Protein AF-A0A2G2YBY7-F1 (afdb_monomer_lite)

Radius of gyration: 13.71 Å; chains: 1; bounding box: 41×30×30 Å

Secondary structure (DSSP, 8-state):
--SBHHHHHHHHSTTS-HHHHHHHHHHTT--THHHHSBGGGS-HHHHHHHHHHHHHHH-GGGS-S-S------SHHHHHHHHHHHH---------

Organism: Capsicum annuum (NCBI:txid4072)

InterPro domains:
  IPR003439 ABC transporter-like, ATP-binding domain [PF00005] (16-70)
  IPR027417 P-loop containing nucleoside triphosphate hydrolase [G3DSA:3.40.50.300] (2-93)
  IPR027417 P-loop containing nucleoside triphosphate hydrolase [SSF52540] (6-88)
  IPR050611 ABCF protein [PTHR19211] (1-89)

Sequence (95 aa):
MDMSALQYIMREYPGNEEEKMRAAIGRFGLTGKAQVMAMKNLSDGQRSRVIFVWLAYRVPHMLLLDEPTNHLDIETIDSLDEALNTWDGSSQSRL

Foldseek 3Di:
DQFFLLRVLCVLPPPDDSVVSQVLLVVLVQHDPNRGGGPVPDDLSSVLSSVVSVVCVVCVVVVPDDDDDDPVDDPVVVVSVVVSVVPPVDDPPDD

Structure (mmCIF, N/CA/C/O backbone):
data_AF-A0A2G2YBY7-F1
#
_entry.id   AF-A0A2G2YBY7-F1
#
loop_
_atom_site.group_PDB
_atom_site.id
_atom_site.type_symbol
_atom_site.label_atom_id
_atom_site.label_alt_id
_atom_site.label_comp_id
_atom_site.label_asym_id
_atom_site.label_entity_id
_atom_site.label_seq_id
_atom_site.pdbx_PDB_ins_code
_atom_site.Cartn_x
_atom_site.Cartn_y
_atom_site.Cartn_z
_atom_site.occupancy
_atom_site.B_iso_or_equiv
_atom_site.auth_seq_id
_atom_site.auth_comp_id
_atom_site.auth_asym_id
_atom_site.auth_atom_id
_atom_site.pdbx_PDB_model_num
ATOM 1 N N . MET A 1 1 ? -13.768 3.331 3.150 1.00 61.12 1 MET A N 1
ATOM 2 C CA . MET A 1 1 ? -13.604 1.864 3.024 1.00 61.12 1 MET A CA 1
ATOM 3 C C . MET A 1 1 ? -13.537 1.204 4.395 1.00 61.12 1 MET A C 1
ATOM 5 O O . MET A 1 1 ? -12.650 1.552 5.168 1.00 61.12 1 MET A O 1
ATOM 9 N N . ASP A 1 2 ? -14.443 0.266 4.687 1.00 83.62 2 ASP A N 1
ATOM 10 C CA . ASP A 1 2 ? -14.402 -0.562 5.912 1.00 83.62 2 ASP A CA 1
ATOM 11 C C . ASP A 1 2 ? -13.476 -1.789 5.793 1.00 83.62 2 ASP A C 1
ATOM 13 O O . ASP A 1 2 ? -13.222 -2.481 6.771 1.00 83.62 2 ASP A O 1
ATOM 17 N N . MET A 1 3 ? -12.934 -2.027 4.597 1.00 89.56 3 MET A N 1
ATOM 18 C CA . MET A 1 3 ? -11.994 -3.102 4.283 1.00 89.56 3 MET A CA 1
ATOM 19 C C . MET A 1 3 ? -10.563 -2.757 4.716 1.00 89.56 3 MET A C 1
ATOM 21 O O . MET A 1 3 ? -10.151 -1.596 4.628 1.00 89.56 3 MET A O 1
ATOM 25 N N . SER A 1 4 ? -9.799 -3.760 5.149 1.00 93.75 4 SER A N 1
ATOM 26 C CA . SER A 1 4 ? -8.380 -3.621 5.491 1.00 93.75 4 SER A CA 1
ATOM 27 C C . SER A 1 4 ? -7.451 -3.710 4.279 1.00 93.75 4 SER A C 1
ATOM 29 O O . SER A 1 4 ? -7.846 -4.173 3.210 1.00 93.75 4 SER A O 1
ATOM 31 N N . ALA A 1 5 ? -6.195 -3.291 4.449 1.00 90.81 5 ALA A N 1
ATOM 32 C CA . ALA A 1 5 ? -5.179 -3.412 3.403 1.00 90.81 5 ALA A CA 1
ATOM 33 C C . ALA A 1 5 ? -4.975 -4.871 2.963 1.00 90.81 5 ALA A C 1
ATOM 35 O O . ALA A 1 5 ? -4.894 -5.156 1.771 1.00 90.81 5 ALA A O 1
ATOM 36 N N . LEU A 1 6 ? -4.948 -5.804 3.919 1.00 93.12 6 LEU A N 1
ATOM 37 C CA . LEU A 1 6 ? -4.817 -7.228 3.624 1.00 93.12 6 LEU A CA 1
ATOM 38 C C . LEU A 1 6 ? -6.005 -7.759 2.820 1.00 93.12 6 LEU A C 1
ATOM 40 O O . LEU A 1 6 ? -5.811 -8.426 1.808 1.00 93.12 6 LEU A O 1
ATOM 44 N N . GLN A 1 7 ? -7.227 -7.423 3.238 1.00 92.94 7 GLN A N 1
ATOM 45 C CA . GLN A 1 7 ? -8.438 -7.835 2.529 1.00 92.94 7 GLN A CA 1
ATOM 46 C C . GLN A 1 7 ? -8.489 -7.261 1.112 1.00 92.94 7 GLN A C 1
ATOM 48 O O . GLN A 1 7 ? -8.880 -7.967 0.187 1.00 92.94 7 GLN A O 1
ATOM 53 N N . TYR A 1 8 ? -8.063 -6.007 0.935 1.00 91.56 8 TYR A N 1
ATOM 54 C CA . TYR A 1 8 ? -7.968 -5.386 -0.381 1.00 91.56 8 TYR A CA 1
ATOM 55 C C . TYR A 1 8 ? -7.012 -6.161 -1.289 1.00 91.56 8 TYR A C 1
ATOM 57 O O . TYR A 1 8 ? -7.428 -6.634 -2.339 1.00 91.56 8 TYR A O 1
ATOM 65 N N . ILE A 1 9 ? -5.767 -6.383 -0.861 1.00 90.06 9 ILE A N 1
ATOM 66 C CA . ILE A 1 9 ? -4.764 -7.088 -1.674 1.00 90.06 9 ILE A CA 1
ATOM 67 C C . ILE A 1 9 ? -5.187 -8.532 -1.977 1.00 90.06 9 ILE A C 1
ATOM 69 O O . ILE A 1 9 ? -5.051 -8.975 -3.113 1.00 90.06 9 ILE A O 1
ATOM 73 N N . MET A 1 10 ? -5.764 -9.253 -1.012 1.00 90.81 10 MET A N 1
ATOM 74 C CA . MET A 1 10 ? -6.289 -10.605 -1.249 1.00 90.81 10 MET A CA 1
ATOM 75 C C . MET A 1 10 ? -7.444 -10.629 -2.257 1.00 90.81 10 MET A C 1
ATOM 77 O O . MET A 1 10 ? -7.580 -11.595 -3.006 1.00 90.81 10 MET A O 1
ATOM 81 N N . ARG A 1 11 ? -8.276 -9.580 -2.282 1.00 89.88 11 ARG A N 1
ATOM 82 C CA . ARG A 1 11 ? -9.363 -9.436 -3.257 1.00 89.88 11 ARG A CA 1
ATOM 83 C C . ARG A 1 11 ? -8.833 -9.134 -4.657 1.00 89.88 11 ARG A C 1
ATOM 85 O O . ARG A 1 11 ? -9.368 -9.666 -5.622 1.00 89.88 11 ARG A O 1
ATOM 92 N N . GLU A 1 12 ? -7.814 -8.286 -4.764 1.00 86.56 12 GLU A N 1
ATOM 93 C CA . GLU A 1 12 ? -7.201 -7.917 -6.048 1.00 86.56 12 GLU A CA 1
ATOM 94 C C . GLU A 1 12 ? -6.350 -9.058 -6.637 1.00 86.56 12 GLU A C 1
ATOM 96 O O . GLU A 1 12 ? -6.275 -9.201 -7.855 1.00 86.56 12 GLU A O 1
ATOM 101 N N . TYR A 1 13 ? -5.760 -9.905 -5.786 1.00 84.94 13 TYR A N 1
ATOM 102 C CA . TYR A 1 13 ? -4.910 -11.034 -6.182 1.00 84.94 13 TYR A CA 1
ATOM 103 C C . TYR A 1 13 ? -5.417 -12.370 -5.614 1.00 84.94 13 TYR A C 1
ATOM 105 O O . TYR A 1 13 ? -4.736 -12.994 -4.785 1.00 84.94 13 TYR A O 1
ATOM 113 N N . PRO A 1 14 ? -6.603 -12.838 -6.052 1.00 84.25 14 PRO A N 1
ATOM 114 C CA . PRO A 1 14 ? -7.197 -14.069 -5.548 1.00 84.25 14 PRO A CA 1
ATOM 115 C C . PRO A 1 14 ? -6.309 -15.284 -5.856 1.00 84.25 14 PRO A C 1
ATOM 117 O O . PRO A 1 14 ? -5.639 -15.342 -6.884 1.00 84.25 14 PRO A O 1
ATOM 120 N N . GLY A 1 15 ? -6.308 -16.272 -4.958 1.00 84.81 15 GLY A N 1
ATOM 121 C CA . GLY A 1 15 ? -5.499 -17.493 -5.089 1.00 84.81 15 GLY A CA 1
ATOM 122 C C . GLY A 1 15 ? -4.117 -17.424 -4.431 1.00 84.81 15 GLY A C 1
ATOM 123 O O . GLY A 1 15 ? -3.431 -18.440 -4.359 1.00 84.81 15 GLY A O 1
ATOM 124 N N . ASN A 1 16 ? -3.723 -16.266 -3.898 1.00 84.62 16 ASN A N 1
ATOM 125 C CA . ASN A 1 16 ? -2.552 -16.161 -3.032 1.00 84.62 16 ASN A CA 1
ATOM 126 C C . ASN A 1 16 ? -2.888 -16.534 -1.582 1.00 84.62 16 ASN A C 1
ATOM 128 O O . ASN A 1 16 ? -3.950 -16.190 -1.065 1.00 84.62 16 ASN A O 1
ATOM 132 N N . GLU A 1 17 ? -1.948 -17.192 -0.905 1.00 88.69 17 GLU A N 1
ATOM 133 C CA . GLU A 1 17 ? -2.048 -17.463 0.532 1.00 88.69 17 GLU A CA 1
ATOM 134 C C . GLU A 1 17 ? -2.010 -16.156 1.335 1.00 88.69 17 GLU A C 1
ATOM 136 O O . GLU A 1 17 ? -1.205 -15.263 1.053 1.00 88.69 17 GLU A O 1
ATOM 141 N N . GLU A 1 18 ? -2.841 -16.060 2.378 1.00 90.19 18 GLU A N 1
ATOM 142 C CA . GLU A 1 18 ? -2.900 -14.878 3.248 1.00 90.19 18 GLU A CA 1
ATOM 143 C C . GLU A 1 18 ? -1.520 -14.532 3.822 1.00 90.19 18 GLU A C 1
ATOM 145 O O . GLU A 1 18 ? -1.131 -13.366 3.843 1.00 90.19 18 GLU A O 1
ATOM 150 N N . GLU A 1 19 ? -0.750 -15.536 4.241 1.00 89.06 19 GLU A N 1
ATOM 151 C CA . GLU A 1 19 ? 0.579 -15.336 4.821 1.00 89.06 19 GLU A CA 1
ATOM 152 C C . GLU A 1 19 ? 1.567 -14.727 3.816 1.00 89.06 19 GLU A C 1
ATOM 154 O O . GLU A 1 19 ? 2.297 -13.791 4.153 1.00 89.06 19 GLU A O 1
ATOM 159 N N . LYS A 1 20 ? 1.507 -15.149 2.545 1.00 86.25 20 LYS A N 1
ATOM 160 C CA . LYS A 1 20 ? 2.281 -14.533 1.455 1.00 86.25 20 LYS A CA 1
ATOM 161 C C . LYS A 1 20 ? 1.880 -13.073 1.244 1.00 86.25 20 LYS A C 1
ATOM 163 O O . LYS A 1 20 ? 2.752 -12.223 1.066 1.00 86.25 20 LYS A O 1
ATOM 168 N N . MET A 1 21 ? 0.585 -12.757 1.312 1.00 89.38 21 MET A N 1
ATOM 169 C CA . MET A 1 21 ? 0.099 -11.376 1.179 1.00 89.38 21 MET A CA 1
ATOM 170 C C . MET A 1 21 ? 0.504 -10.509 2.374 1.00 89.38 21 MET A C 1
ATOM 172 O O . MET A 1 21 ? 0.951 -9.378 2.189 1.00 89.38 21 MET A O 1
ATOM 176 N N . ARG A 1 22 ? 0.437 -11.035 3.601 1.00 91.56 22 ARG A N 1
ATOM 177 C CA . ARG A 1 22 ? 0.927 -10.347 4.807 1.00 91.56 22 ARG A CA 1
ATOM 178 C C . ARG A 1 22 ? 2.418 -10.052 4.728 1.00 91.56 22 ARG A C 1
ATOM 180 O O . ARG A 1 22 ? 2.828 -8.944 5.081 1.00 91.56 22 ARG A O 1
ATOM 187 N N . ALA A 1 23 ? 3.210 -11.013 4.256 1.00 86.50 23 ALA A N 1
ATOM 188 C CA . ALA A 1 23 ? 4.643 -10.843 4.061 1.00 86.50 23 ALA A CA 1
ATOM 189 C C . ALA A 1 23 ? 4.934 -9.769 3.004 1.00 86.50 23 ALA A C 1
ATOM 191 O O . ALA A 1 23 ? 5.725 -8.863 3.258 1.00 86.50 23 ALA A O 1
ATOM 192 N N . ALA A 1 24 ? 4.243 -9.804 1.863 1.00 84.75 24 ALA A N 1
ATOM 193 C CA . ALA A 1 24 ? 4.345 -8.776 0.832 1.00 84.75 24 ALA A CA 1
ATOM 194 C C . ALA A 1 24 ? 4.021 -7.382 1.363 1.00 84.75 24 ALA A C 1
ATOM 196 O O . ALA A 1 24 ? 4.843 -6.480 1.249 1.00 84.75 24 ALA A O 1
ATOM 197 N N . ILE A 1 25 ? 2.872 -7.216 2.013 1.00 89.25 25 ILE A N 1
ATOM 198 C CA . ILE A 1 25 ? 2.467 -5.944 2.616 1.00 89.25 25 ILE A CA 1
ATOM 199 C C . ILE A 1 25 ? 3.502 -5.474 3.657 1.00 89.25 25 ILE A C 1
ATOM 201 O O . ILE A 1 25 ? 3.860 -4.295 3.706 1.00 89.25 25 ILE A O 1
ATOM 205 N N . GLY A 1 26 ? 4.044 -6.409 4.443 1.00 87.06 26 GLY A N 1
ATOM 206 C CA . GLY A 1 26 ? 5.102 -6.152 5.417 1.00 87.06 26 GLY A CA 1
ATOM 207 C C . GLY A 1 26 ? 6.414 -5.665 4.794 1.00 87.06 26 GLY A C 1
ATOM 208 O O . GLY A 1 26 ? 7.039 -4.769 5.359 1.00 87.06 26 GLY A O 1
ATOM 209 N N . ARG A 1 27 ? 6.803 -6.169 3.612 1.00 84.94 27 ARG A N 1
ATOM 210 C CA . ARG A 1 27 ? 8.006 -5.716 2.880 1.00 84.94 27 ARG A CA 1
ATOM 211 C C . ARG A 1 27 ? 7.937 -4.242 2.478 1.00 84.94 27 ARG A C 1
ATOM 213 O O . ARG A 1 27 ? 8.968 -3.584 2.439 1.00 84.94 27 ARG A O 1
ATOM 220 N N . PHE A 1 28 ? 6.738 -3.704 2.256 1.00 83.94 28 PHE A N 1
ATOM 221 C CA . PHE A 1 28 ? 6.518 -2.276 1.988 1.00 83.94 28 PHE A CA 1
ATOM 222 C C . PHE A 1 28 ? 6.337 -1.447 3.275 1.00 83.94 28 PHE A C 1
ATOM 224 O O . PHE A 1 28 ? 5.977 -0.268 3.235 1.00 83.94 28 PHE A O 1
ATOM 231 N N . GLY A 1 29 ? 6.604 -2.038 4.444 1.00 83.69 29 GLY A N 1
ATOM 232 C CA . GLY A 1 29 ? 6.596 -1.372 5.747 1.00 83.69 29 GLY A CA 1
ATOM 233 C C . GLY A 1 29 ? 5.206 -1.115 6.330 1.00 83.69 29 GLY A C 1
ATOM 234 O O . GLY A 1 29 ? 5.080 -0.325 7.264 1.00 83.69 29 GLY A O 1
ATOM 235 N N . LEU A 1 30 ? 4.162 -1.771 5.813 1.00 86.81 30 LEU A N 1
ATOM 236 C CA . LEU A 1 30 ? 2.844 -1.782 6.443 1.00 86.81 30 LEU A CA 1
ATOM 237 C C . LEU A 1 30 ? 2.728 -3.041 7.314 1.00 86.81 30 LEU A C 1
ATOM 239 O O . LEU A 1 30 ? 2.550 -4.144 6.807 1.00 86.81 30 LEU A O 1
ATOM 243 N N . THR A 1 31 ? 2.866 -2.900 8.632 1.00 88.25 31 THR A N 1
ATOM 244 C CA . THR A 1 31 ? 2.970 -4.037 9.566 1.00 88.25 31 THR A CA 1
ATOM 245 C C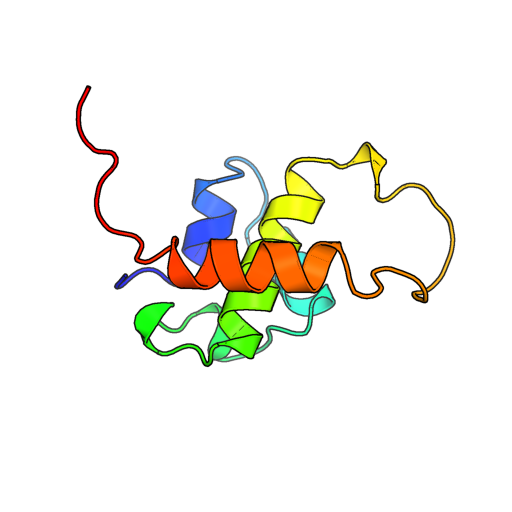 . THR A 1 31 ? 1.957 -3.959 10.710 1.00 88.25 31 THR A C 1
ATOM 247 O O . THR A 1 31 ? 1.319 -2.932 10.959 1.00 88.25 31 THR A O 1
ATOM 250 N N . GLY A 1 32 ? 1.777 -5.082 11.412 1.00 89.31 32 GLY A N 1
ATOM 251 C CA . GLY A 1 32 ? 0.947 -5.160 12.613 1.00 89.31 32 GLY A CA 1
ATOM 252 C C . GLY A 1 32 ? -0.511 -4.756 12.373 1.00 89.31 32 GLY A C 1
ATOM 253 O O . GLY A 1 32 ? -1.146 -5.193 11.411 1.00 89.31 32 GLY A O 1
ATOM 254 N N . LYS A 1 33 ? -1.047 -3.905 13.259 1.00 91.12 33 LYS A N 1
ATOM 255 C CA . LYS A 1 33 ? -2.454 -3.463 13.219 1.00 91.12 33 LYS A CA 1
ATOM 256 C C . LYS A 1 33 ? -2.819 -2.741 11.919 1.00 91.12 33 LYS A C 1
ATOM 258 O O . LYS A 1 33 ? -3.965 -2.835 11.490 1.00 91.12 33 LYS A O 1
ATOM 263 N N . ALA A 1 34 ? -1.853 -2.091 11.269 1.00 90.00 34 ALA A N 1
ATOM 264 C CA . ALA A 1 34 ? -2.074 -1.361 10.025 1.00 90.00 34 ALA A CA 1
ATOM 265 C C . ALA A 1 34 ? -2.503 -2.272 8.859 1.00 90.00 34 ALA A C 1
ATOM 267 O O . ALA A 1 34 ? -3.220 -1.835 7.968 1.00 90.00 34 ALA A O 1
ATOM 268 N N . GLN A 1 35 ? -2.144 -3.560 8.881 1.00 92.19 35 GLN A N 1
ATOM 269 C CA . GLN A 1 35 ? -2.571 -4.498 7.835 1.00 92.19 35 GLN A CA 1
ATOM 270 C C . GLN A 1 35 ? -4.053 -4.879 7.933 1.00 92.19 35 GLN A C 1
ATOM 272 O O . GLN A 1 35 ? -4.668 -5.226 6.925 1.00 92.19 35 GLN A O 1
ATOM 277 N N . VAL A 1 36 ? -4.610 -4.855 9.147 1.00 92.12 36 VAL A N 1
ATOM 278 C CA . VAL A 1 36 ? -5.933 -5.420 9.465 1.00 92.12 36 VAL A CA 1
ATOM 279 C C . VAL A 1 36 ? -6.971 -4.366 9.842 1.00 92.12 36 VAL A C 1
ATOM 281 O O . VAL A 1 36 ? -8.161 -4.665 9.847 1.00 92.12 36 VAL A O 1
ATOM 284 N N . MET A 1 37 ? -6.555 -3.134 10.133 1.00 91.81 37 MET A N 1
ATOM 285 C CA . MET A 1 37 ? -7.476 -2.017 10.330 1.00 91.81 37 MET A CA 1
ATOM 286 C C . MET A 1 37 ? -8.070 -1.540 9.003 1.00 91.81 37 MET A C 1
ATOM 288 O O . MET A 1 37 ? -7.450 -1.673 7.949 1.00 91.81 37 MET A O 1
ATOM 292 N N . ALA A 1 38 ? -9.266 -0.956 9.067 1.00 91.50 38 ALA A N 1
ATOM 293 C CA . ALA A 1 38 ? -9.925 -0.381 7.902 1.00 91.50 38 ALA A CA 1
ATOM 294 C C . ALA A 1 38 ? -9.033 0.679 7.235 1.00 91.50 38 ALA A C 1
ATOM 296 O O . ALA A 1 38 ? -8.496 1.552 7.920 1.00 91.50 38 ALA A O 1
ATOM 297 N N . MET A 1 39 ? -8.925 0.649 5.904 1.00 88.75 39 MET A N 1
ATOM 298 C CA . MET A 1 39 ? -8.061 1.564 5.145 1.00 88.75 39 MET A CA 1
ATOM 299 C C . MET A 1 39 ? -8.405 3.040 5.365 1.00 88.75 39 MET A C 1
ATOM 301 O O . MET A 1 39 ? -7.526 3.894 5.305 1.00 88.75 39 MET A O 1
ATOM 305 N N . LYS A 1 40 ? -9.664 3.349 5.706 1.00 86.56 40 LYS A N 1
ATOM 306 C CA . LYS A 1 40 ? -10.080 4.710 6.081 1.00 86.56 40 LYS A CA 1
ATOM 307 C C . LYS A 1 40 ? -9.321 5.265 7.297 1.00 86.56 40 LYS A C 1
ATOM 309 O O . LYS A 1 40 ? -9.161 6.473 7.396 1.00 86.56 40 LYS A O 1
ATOM 314 N N . ASN A 1 41 ? -8.834 4.389 8.176 1.00 89.50 41 ASN A N 1
ATOM 315 C CA . ASN A 1 41 ? -8.097 4.747 9.387 1.00 89.50 41 ASN A CA 1
ATOM 316 C C . ASN A 1 41 ? -6.570 4.764 9.177 1.00 89.50 41 ASN A C 1
ATOM 318 O O . ASN A 1 41 ? -5.838 5.034 10.126 1.00 89.50 41 ASN A O 1
ATOM 322 N N . LEU A 1 42 ? -6.081 4.414 7.982 1.00 86.88 42 LEU A N 1
ATOM 323 C CA . LEU A 1 42 ? -4.660 4.494 7.653 1.00 86.88 42 LEU A CA 1
ATOM 324 C C . LEU A 1 42 ? -4.251 5.947 7.424 1.00 86.88 42 LEU A C 1
ATOM 326 O O . LEU A 1 42 ? -5.019 6.707 6.829 1.00 86.88 42 LEU A O 1
ATOM 330 N N . SER A 1 43 ? -3.033 6.296 7.842 1.00 89.38 43 SER A N 1
ATOM 331 C CA . SER A 1 43 ? -2.405 7.557 7.441 1.00 89.38 43 SER A CA 1
ATOM 332 C C . SER A 1 43 ? -2.143 7.580 5.935 1.00 89.38 43 SER A C 1
ATOM 334 O O . SER A 1 43 ? -2.064 6.526 5.297 1.00 89.38 43 SER A O 1
ATOM 336 N N . ASP A 1 44 ? -1.942 8.762 5.361 1.00 81.19 44 ASP A N 1
ATOM 337 C CA . ASP A 1 44 ? -1.706 8.895 3.919 1.00 81.19 44 ASP A CA 1
ATOM 338 C C . ASP A 1 44 ? -0.472 8.103 3.478 1.00 81.19 44 ASP A C 1
ATOM 340 O O . ASP A 1 44 ? -0.556 7.283 2.569 1.00 81.19 44 ASP A O 1
ATOM 344 N N . GLY A 1 45 ? 0.627 8.182 4.237 1.00 84.81 45 GLY A N 1
ATOM 345 C CA . GLY A 1 45 ? 1.820 7.370 3.979 1.00 84.81 45 GLY A CA 1
ATOM 346 C C . GLY A 1 45 ? 1.597 5.856 4.118 1.00 84.81 45 GLY A C 1
ATOM 347 O O . GLY A 1 45 ? 2.307 5.067 3.496 1.00 84.81 45 GLY A O 1
ATOM 348 N N . GLN A 1 46 ? 0.618 5.409 4.911 1.00 89.50 46 GLN A N 1
ATOM 349 C CA . GLN A 1 46 ? 0.218 3.999 4.955 1.00 89.50 46 GLN A CA 1
ATOM 350 C C . GLN A 1 46 ? -0.640 3.618 3.744 1.00 89.50 46 GLN A C 1
ATOM 352 O O . GLN A 1 46 ? -0.457 2.527 3.206 1.00 89.50 46 GLN A O 1
ATOM 357 N N 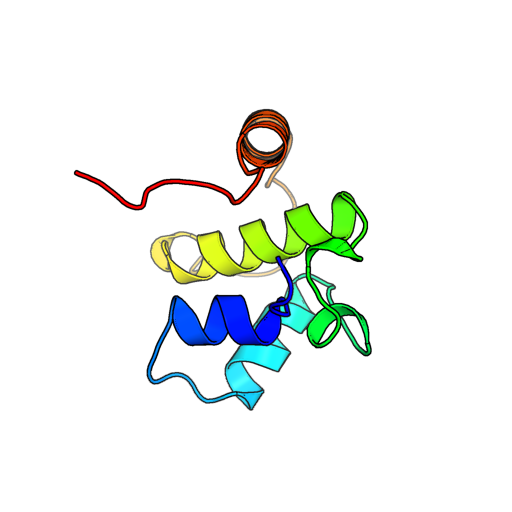. ARG A 1 47 ? -1.529 4.504 3.279 1.00 86.75 47 ARG A N 1
ATOM 358 C CA . ARG A 1 47 ? -2.309 4.307 2.046 1.00 86.75 47 ARG A CA 1
ATOM 359 C C . ARG A 1 47 ? -1.398 4.223 0.820 1.00 86.75 47 ARG A C 1
ATOM 361 O O . ARG A 1 47 ? -1.546 3.280 0.045 1.00 86.75 47 ARG A O 1
ATOM 368 N N . SER A 1 48 ? -0.389 5.093 0.708 1.00 85.12 48 SER A N 1
ATOM 369 C CA . SER A 1 48 ? 0.636 5.029 -0.349 1.00 85.12 48 SER A CA 1
ATOM 370 C C . SER A 1 48 ? 1.303 3.652 -0.408 1.00 85.12 48 SER A C 1
ATOM 372 O O . SER A 1 48 ? 1.458 3.069 -1.478 1.00 85.12 48 SER A O 1
ATOM 374 N N . ARG A 1 49 ? 1.642 3.073 0.753 1.00 87.06 49 ARG A N 1
ATOM 375 C CA . ARG A 1 49 ? 2.251 1.733 0.840 1.00 87.06 49 ARG A CA 1
ATOM 376 C C . ARG A 1 49 ? 1.328 0.630 0.328 1.00 87.06 49 ARG A C 1
ATOM 378 O O . ARG A 1 49 ? 1.817 -0.289 -0.320 1.00 87.06 49 ARG A O 1
ATOM 385 N N . VAL A 1 50 ? 0.016 0.712 0.566 1.00 88.75 50 VAL A N 1
ATOM 386 C CA . VAL A 1 50 ? -0.953 -0.252 0.004 1.00 88.75 50 VAL A CA 1
ATOM 387 C C . VAL A 1 50 ? -0.955 -0.190 -1.524 1.00 88.75 50 VAL A C 1
ATOM 389 O O . VAL A 1 50 ? -0.951 -1.233 -2.177 1.00 88.75 50 VAL A O 1
ATOM 392 N N . ILE A 1 51 ? -0.904 1.016 -2.093 1.00 85.06 51 ILE A N 1
ATOM 393 C CA . ILE A 1 51 ? -0.829 1.215 -3.545 1.00 85.06 51 ILE A CA 1
ATOM 394 C C . ILE A 1 51 ? 0.471 0.629 -4.101 1.00 85.06 51 ILE A C 1
ATOM 396 O O . ILE A 1 51 ? 0.427 -0.080 -5.102 1.00 85.06 51 ILE A O 1
ATOM 400 N N . PHE A 1 52 ? 1.609 0.835 -3.432 1.00 82.44 52 PHE A N 1
ATOM 401 C CA . PHE A 1 52 ? 2.878 0.234 -3.855 1.00 82.44 52 PHE A CA 1
ATOM 402 C C . PHE A 1 52 ? 2.841 -1.294 -3.858 1.00 82.44 52 PHE A C 1
ATOM 404 O O . PHE A 1 52 ? 3.291 -1.906 -4.825 1.00 82.44 52 PHE A O 1
ATOM 411 N N . VAL A 1 53 ? 2.259 -1.917 -2.829 1.00 85.75 53 VAL A N 1
ATOM 412 C CA . VAL A 1 53 ? 2.059 -3.376 -2.806 1.00 85.75 53 VAL A CA 1
ATOM 413 C C . VAL A 1 53 ? 1.204 -3.811 -3.994 1.00 85.75 53 VAL A C 1
ATOM 415 O O . VAL A 1 53 ? 1.541 -4.774 -4.681 1.00 85.75 53 VAL A O 1
ATOM 418 N N . TRP A 1 54 ? 0.111 -3.097 -4.262 1.00 85.44 54 TRP A N 1
ATOM 419 C CA . TRP A 1 54 ? -0.763 -3.406 -5.386 1.00 85.44 54 TRP A CA 1
ATOM 420 C C . TRP A 1 54 ? -0.040 -3.254 -6.732 1.00 85.44 54 TRP A C 1
ATOM 422 O O . TRP A 1 54 ? -0.120 -4.161 -7.553 1.00 85.44 54 TRP A O 1
ATOM 432 N N . LEU A 1 55 ? 0.725 -2.184 -6.954 1.00 80.25 55 LEU A N 1
ATOM 433 C CA . LEU A 1 55 ? 1.498 -1.976 -8.186 1.00 80.25 55 LEU A CA 1
ATOM 434 C C . LEU A 1 55 ? 2.569 -3.054 -8.390 1.00 80.25 55 LEU A C 1
ATOM 436 O O . LEU A 1 55 ? 2.678 -3.617 -9.480 1.00 80.25 55 LEU A O 1
ATOM 440 N N . ALA A 1 56 ? 3.304 -3.386 -7.328 1.00 76.94 56 ALA A N 1
ATOM 441 C CA . ALA A 1 56 ? 4.337 -4.418 -7.329 1.00 76.94 56 ALA A CA 1
ATOM 442 C C . ALA A 1 56 ? 3.808 -5.790 -7.775 1.00 76.94 56 ALA A C 1
ATOM 444 O O . ALA A 1 56 ? 4.501 -6.533 -8.466 1.00 76.94 56 ALA A O 1
ATOM 445 N N . TYR A 1 57 ? 2.567 -6.116 -7.410 1.00 74.62 57 TYR A N 1
ATOM 446 C CA . TYR A 1 57 ? 1.913 -7.364 -7.805 1.00 74.62 57 TYR A CA 1
ATOM 447 C C . TYR A 1 57 ? 1.288 -7.317 -9.206 1.00 74.62 57 TYR A C 1
ATOM 449 O O . TYR A 1 57 ? 1.170 -8.357 -9.853 1.00 74.62 57 TYR A O 1
ATOM 457 N N . ARG A 1 58 ? 0.913 -6.131 -9.702 1.00 69.94 58 ARG A N 1
ATOM 458 C CA . ARG A 1 58 ? 0.348 -5.953 -11.049 1.00 69.94 58 ARG A CA 1
ATOM 459 C C . ARG A 1 58 ? 1.416 -5.982 -12.142 1.00 69.94 58 ARG A C 1
ATOM 461 O O . ARG A 1 58 ? 1.128 -6.405 -13.258 1.00 69.94 58 ARG A O 1
ATOM 468 N N . VAL A 1 59 ? 2.635 -5.536 -11.829 1.00 61.59 59 VAL A N 1
ATOM 469 C CA . VAL A 1 59 ? 3.766 -5.457 -12.769 1.00 61.59 59 VAL A CA 1
ATOM 470 C C . VAL A 1 59 ? 4.974 -6.221 -12.204 1.00 61.59 59 VAL A C 1
ATOM 472 O O . VAL A 1 59 ? 5.957 -5.614 -11.776 1.00 61.59 59 VAL A O 1
ATOM 475 N N . PRO A 1 60 ? 4.956 -7.569 -12.216 1.00 55.84 60 PRO A N 1
ATOM 476 C CA . PRO A 1 60 ? 6.054 -8.374 -11.671 1.00 55.84 60 PRO A CA 1
ATOM 477 C C . PRO A 1 60 ? 7.382 -8.179 -12.428 1.00 55.84 60 PRO A C 1
ATOM 479 O O . PRO A 1 60 ? 8.448 -8.472 -11.895 1.00 55.84 60 PRO A O 1
ATOM 482 N N . HIS A 1 61 ? 7.344 -7.636 -13.651 1.00 45.00 61 HIS A N 1
ATOM 483 C CA . HIS A 1 61 ? 8.532 -7.353 -14.463 1.00 45.00 61 HIS A CA 1
ATOM 484 C C . HIS A 1 61 ? 9.389 -6.181 -13.942 1.00 45.00 61 HIS A C 1
ATOM 486 O O . HIS A 1 61 ? 10.520 -6.034 -14.389 1.00 45.00 61 HIS A O 1
ATOM 492 N N . MET A 1 62 ? 8.903 -5.386 -12.977 1.00 42.88 62 MET A N 1
ATOM 493 C CA . MET A 1 62 ? 9.710 -4.374 -12.268 1.00 42.88 62 MET A CA 1
ATOM 494 C C . MET A 1 62 ? 10.452 -4.931 -11.035 1.00 42.88 62 MET A C 1
ATOM 496 O O . MET A 1 62 ? 11.203 -4.202 -10.397 1.00 42.88 62 MET A O 1
ATOM 500 N N . LEU A 1 63 ? 10.270 -6.214 -10.695 1.00 42.62 63 LEU A N 1
ATOM 501 C CA . LEU A 1 63 ? 10.809 -6.859 -9.485 1.00 42.62 63 LEU A CA 1
ATOM 502 C C . LEU A 1 63 ? 11.913 -7.899 -9.759 1.00 42.62 63 LEU A C 1
ATOM 504 O O . LEU A 1 63 ? 12.241 -8.694 -8.880 1.00 42.62 63 LEU A O 1
ATOM 508 N N . LEU A 1 64 ? 12.483 -7.893 -10.967 1.00 41.75 64 LEU A N 1
ATOM 509 C CA . LEU A 1 64 ? 13.613 -8.737 -11.386 1.00 41.75 64 LEU A CA 1
ATOM 510 C C . LEU A 1 64 ? 14.876 -7.902 -11.654 1.00 41.75 64 LEU A C 1
ATOM 512 O O . LEU A 1 64 ? 15.553 -8.094 -12.659 1.00 41.75 64 LEU A O 1
ATOM 516 N N . LEU A 1 65 ? 15.189 -6.953 -10.775 1.00 43.16 65 LEU A N 1
ATOM 517 C CA . LEU A 1 65 ? 16.505 -6.320 -10.735 1.00 43.16 65 LEU A CA 1
ATOM 518 C C . LEU A 1 65 ? 17.025 -6.442 -9.297 1.00 43.16 65 LEU A C 1
ATOM 520 O O . LEU A 1 65 ? 16.383 -5.980 -8.357 1.00 43.16 65 LEU A O 1
ATOM 524 N N . ASP A 1 66 ? 18.120 -7.188 -9.170 1.00 37.44 66 ASP A N 1
ATOM 525 C CA . ASP A 1 66 ? 18.879 -7.541 -7.964 1.00 37.44 66 ASP A CA 1
ATOM 526 C C . ASP A 1 66 ? 19.045 -6.392 -6.953 1.00 37.44 66 ASP A C 1
ATOM 528 O O . ASP A 1 66 ? 19.439 -5.310 -7.365 1.00 37.44 66 ASP A O 1
ATOM 532 N N . GLU A 1 67 ? 18.844 -6.695 -5.657 1.00 31.80 67 GLU A N 1
ATOM 533 C CA . GLU A 1 67 ? 19.364 -6.028 -4.432 1.00 31.80 67 GLU A CA 1
ATOM 534 C C . GLU A 1 67 ? 19.312 -4.471 -4.305 1.00 31.80 67 GLU A C 1
ATOM 536 O O . GLU A 1 67 ? 19.262 -3.696 -5.252 1.00 31.80 67 GLU A O 1
ATOM 541 N N . PRO A 1 68 ? 19.212 -3.966 -3.067 1.00 52.31 68 PRO A N 1
ATOM 542 C CA . PRO A 1 68 ? 18.138 -3.094 -2.613 1.00 52.31 68 PRO A CA 1
ATOM 543 C C . PRO A 1 68 ? 18.180 -1.654 -3.175 1.00 52.31 68 PRO A C 1
ATOM 545 O O . PRO A 1 68 ? 19.171 -0.949 -3.052 1.00 52.31 68 PRO A O 1
ATOM 548 N N . THR A 1 69 ? 17.010 -1.165 -3.601 1.00 53.81 69 THR A N 1
ATOM 549 C CA . THR A 1 69 ? 16.480 0.167 -3.230 1.00 53.81 69 THR A CA 1
ATOM 550 C C . THR A 1 69 ? 17.389 1.387 -3.478 1.00 53.81 69 THR A C 1
ATOM 552 O O . THR A 1 69 ? 18.111 1.776 -2.566 1.00 53.81 69 THR A O 1
ATOM 555 N N . ASN A 1 70 ? 17.264 2.103 -4.613 1.00 43.34 70 ASN A N 1
ATOM 556 C CA . ASN A 1 70 ? 17.579 3.547 -4.559 1.00 43.34 70 ASN A CA 1
ATOM 557 C C . ASN A 1 70 ? 16.953 4.519 -5.575 1.00 43.34 70 ASN A C 1
ATOM 559 O O . ASN A 1 70 ? 17.178 5.703 -5.401 1.00 43.34 70 ASN A O 1
ATOM 563 N N . HIS A 1 71 ? 16.179 4.127 -6.594 1.00 50.12 71 HIS A N 1
ATOM 564 C CA . HIS A 1 71 ? 15.585 5.139 -7.495 1.00 50.12 71 HIS A CA 1
ATOM 565 C C . HIS A 1 71 ? 14.152 4.814 -7.925 1.00 50.12 71 HIS A C 1
ATOM 567 O O . HIS A 1 71 ? 13.811 4.817 -9.103 1.00 50.12 71 HIS A O 1
ATOM 573 N N . LEU A 1 72 ? 13.282 4.600 -6.936 1.00 49.81 72 LEU A N 1
ATOM 574 C CA . LEU A 1 72 ? 11.853 4.918 -7.073 1.00 49.81 72 LEU A CA 1
ATOM 575 C C . LEU A 1 72 ? 11.659 6.419 -6.779 1.00 49.81 72 LEU A C 1
ATOM 577 O O . LEU A 1 72 ? 10.837 6.796 -5.949 1.00 49.81 72 LEU A O 1
ATOM 581 N N . ASP A 1 73 ? 12.503 7.275 -7.356 1.00 59.72 73 ASP A N 1
ATOM 582 C CA . ASP A 1 73 ? 12.609 8.668 -6.935 1.00 59.72 73 ASP A CA 1
ATOM 583 C C . ASP A 1 73 ? 11.702 9.567 -7.773 1.00 59.72 73 ASP A C 1
ATOM 585 O O . ASP A 1 73 ? 11.848 9.703 -8.986 1.00 59.72 73 ASP A O 1
ATOM 589 N N . ILE A 1 74 ? 10.792 10.224 -7.058 1.00 43.44 74 ILE A N 1
ATOM 590 C CA . ILE A 1 74 ? 10.097 11.460 -7.427 1.00 43.44 74 ILE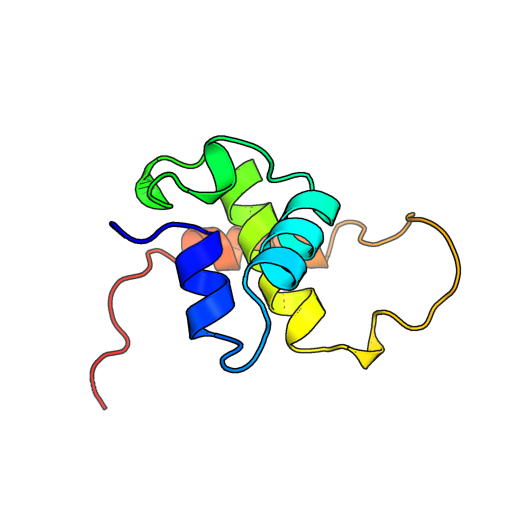 A CA 1
ATOM 591 C C . ILE A 1 74 ? 8.953 11.312 -8.442 1.00 43.44 74 ILE A C 1
ATOM 593 O O . ILE A 1 74 ? 7.817 11.573 -8.059 1.00 43.44 74 ILE A O 1
ATOM 597 N N . GLU A 1 75 ? 9.152 10.811 -9.665 1.00 45.25 75 GLU A N 1
ATOM 598 C CA . GLU A 1 75 ? 8.056 10.821 -10.665 1.00 45.25 75 GLU A CA 1
ATOM 599 C C . GLU A 1 75 ? 6.891 9.879 -10.308 1.00 45.25 75 GLU A C 1
ATOM 601 O O . GLU A 1 75 ? 5.716 10.184 -10.534 1.00 45.25 75 GLU A O 1
ATOM 606 N N . THR A 1 76 ? 7.202 8.730 -9.698 1.00 54.16 76 THR A N 1
ATOM 607 C CA . THR A 1 76 ? 6.175 7.785 -9.226 1.00 54.16 76 THR A CA 1
ATOM 608 C C . THR A 1 76 ? 5.462 8.306 -7.979 1.00 54.16 76 THR A C 1
ATOM 610 O O . THR A 1 76 ? 4.315 7.940 -7.757 1.00 54.16 76 THR A O 1
ATOM 613 N N . ILE A 1 77 ? 6.120 9.154 -7.179 1.00 52.56 77 ILE A N 1
ATOM 614 C CA . ILE A 1 77 ? 5.565 9.734 -5.949 1.00 52.56 77 ILE A CA 1
ATOM 615 C C . ILE A 1 77 ? 4.578 10.856 -6.290 1.00 52.56 77 ILE A C 1
ATOM 617 O O . ILE A 1 77 ? 3.478 10.851 -5.745 1.00 52.56 77 ILE A O 1
ATOM 621 N N . ASP A 1 78 ? 4.914 11.737 -7.236 1.00 50.53 78 ASP A N 1
ATOM 622 C CA . ASP A 1 78 ? 4.024 12.829 -7.666 1.00 50.53 78 ASP A CA 1
ATOM 623 C C . ASP A 1 78 ? 2.752 12.289 -8.338 1.00 50.53 78 ASP A C 1
ATOM 625 O O . ASP A 1 78 ? 1.638 12.704 -8.016 1.00 50.53 78 ASP A O 1
ATOM 629 N N . SER A 1 79 ? 2.894 11.262 -9.185 1.00 56.78 79 SER A N 1
ATOM 630 C CA . SER A 1 79 ? 1.743 10.537 -9.748 1.00 56.78 79 SER A CA 1
ATOM 631 C C . SER A 1 79 ? 0.934 9.802 -8.668 1.00 56.78 79 SER A C 1
ATOM 633 O O . SER A 1 79 ? -0.269 9.581 -8.824 1.00 56.78 79 SER A O 1
ATOM 635 N N . LEU A 1 80 ? 1.581 9.398 -7.565 1.00 56.97 80 LEU A N 1
ATOM 636 C CA . LEU A 1 80 ? 0.914 8.754 -6.435 1.00 56.97 80 LEU A CA 1
ATOM 637 C C . LEU A 1 80 ? 0.068 9.741 -5.643 1.00 56.97 80 LEU A C 1
ATOM 639 O O . LEU A 1 80 ? -0.970 9.335 -5.137 1.00 56.97 80 LEU A O 1
ATOM 643 N N . ASP A 1 81 ? 0.506 10.991 -5.502 1.00 53.91 81 ASP A N 1
ATOM 644 C CA . ASP A 1 81 ? -0.228 12.011 -4.754 1.00 53.91 81 ASP A CA 1
ATOM 645 C C . ASP A 1 81 ? -1.528 12.374 -5.490 1.00 53.91 81 ASP A C 1
ATOM 647 O O . ASP A 1 81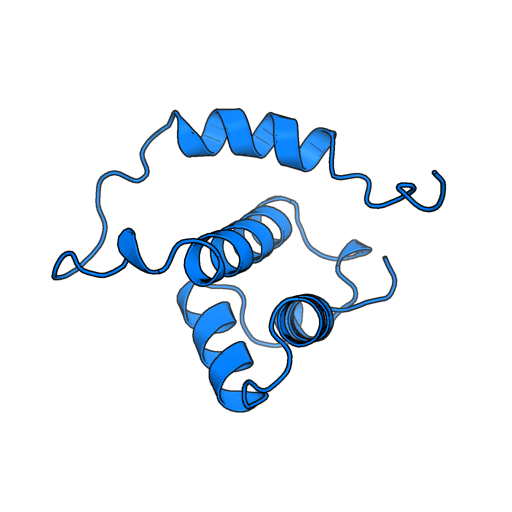 ? -2.606 12.387 -4.894 1.00 53.91 81 ASP A O 1
ATOM 651 N N . GLU A 1 82 ? -1.484 12.510 -6.820 1.00 57.16 82 GLU A N 1
ATOM 652 C CA . GLU A 1 82 ? -2.700 12.605 -7.641 1.00 57.16 82 GLU A CA 1
ATOM 653 C C . GLU A 1 82 ? -3.558 11.338 -7.549 1.00 57.16 82 GLU A C 1
ATOM 655 O O . GLU A 1 82 ? -4.774 11.428 -7.354 1.00 57.16 82 GLU A O 1
ATOM 660 N N . ALA A 1 83 ? -2.958 10.146 -7.632 1.00 58.28 83 ALA A N 1
ATOM 661 C CA . ALA A 1 83 ? -3.700 8.894 -7.518 1.00 58.28 83 ALA A CA 1
ATOM 662 C C . ALA A 1 83 ? -4.339 8.724 -6.133 1.00 58.28 83 ALA A C 1
ATOM 664 O O . ALA A 1 83 ? -5.453 8.226 -6.059 1.00 58.28 83 ALA A O 1
ATOM 665 N N . LEU A 1 84 ? -3.693 9.160 -5.050 1.00 58.09 84 LEU A N 1
ATOM 666 C CA . LEU A 1 84 ? -4.217 9.127 -3.681 1.00 58.09 84 LEU A CA 1
ATOM 667 C C . LEU A 1 84 ? -5.354 10.126 -3.485 1.00 58.09 84 LEU A C 1
ATOM 669 O O . LEU A 1 84 ? -6.359 9.769 -2.871 1.00 58.09 84 LEU A O 1
ATOM 673 N N . ASN A 1 85 ? -5.226 11.329 -4.048 1.00 55.62 85 ASN A N 1
ATOM 674 C CA . ASN A 1 85 ? -6.284 12.341 -4.047 1.00 55.62 85 ASN A CA 1
ATOM 675 C C . ASN A 1 85 ? -7.485 11.932 -4.920 1.00 55.62 85 ASN A C 1
ATOM 677 O O . ASN A 1 85 ? -8.620 12.294 -4.618 1.00 55.62 85 ASN A O 1
ATOM 681 N N . THR A 1 86 ? -7.255 11.140 -5.972 1.00 57.38 86 THR A N 1
ATOM 682 C CA . THR A 1 86 ? -8.314 10.592 -6.840 1.00 57.38 86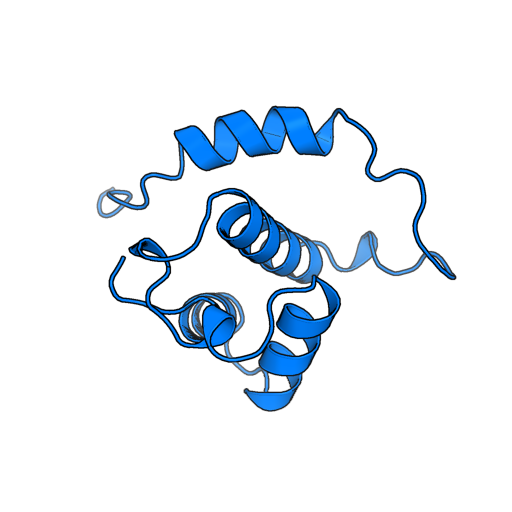 THR A CA 1
ATOM 683 C C . THR A 1 86 ? -8.877 9.269 -6.303 1.00 57.38 86 THR A C 1
ATOM 685 O O . THR A 1 86 ? -10.016 8.903 -6.590 1.00 57.38 86 THR A O 1
ATOM 688 N N . TRP A 1 87 ? -8.113 8.546 -5.481 1.00 58.16 87 TRP A N 1
ATOM 689 C CA . TRP A 1 87 ? -8.502 7.300 -4.815 1.00 58.16 87 TRP A CA 1
ATOM 690 C C . TRP A 1 87 ? -9.325 7.578 -3.555 1.00 58.16 87 TRP A C 1
ATOM 692 O O . TRP A 1 87 ? -9.127 6.988 -2.491 1.00 58.16 87 TRP A O 1
ATOM 702 N N . ASP A 1 88 ? -10.329 8.437 -3.682 1.00 47.28 88 ASP A N 1
ATOM 703 C CA . ASP A 1 88 ? -11.444 8.437 -2.751 1.00 47.28 88 ASP A CA 1
ATOM 704 C C . ASP A 1 88 ? -12.377 7.304 -3.181 1.00 47.28 88 ASP A C 1
ATOM 706 O O . ASP A 1 88 ? -13.296 7.518 -3.963 1.00 47.28 88 ASP A O 1
ATOM 710 N N . GLY A 1 89 ? -12.033 6.071 -2.769 1.00 52.25 89 GLY A N 1
ATOM 711 C CA . GLY A 1 89 ? -12.581 4.771 -3.198 1.00 52.25 89 GLY A CA 1
ATOM 712 C C . GLY A 1 89 ? -14.106 4.610 -3.137 1.00 52.25 89 GLY A C 1
ATOM 713 O O . GLY A 1 89 ? -14.635 3.749 -2.429 1.00 52.25 89 GLY A O 1
ATOM 714 N N . SER A 1 90 ? -14.794 5.409 -3.936 1.00 41.94 90 SER A N 1
ATOM 715 C CA . SER A 1 90 ? -16.218 5.507 -4.159 1.00 41.94 90 SER A CA 1
ATOM 716 C C . SER A 1 90 ? -16.421 5.664 -5.672 1.00 41.94 90 SER A C 1
ATOM 718 O O . SER A 1 90 ? -15.918 6.581 -6.304 1.00 41.94 90 SER A O 1
ATOM 720 N N . SER A 1 91 ? -17.155 4.713 -6.249 1.00 43.69 91 SER A N 1
ATOM 721 C CA . SER A 1 91 ? -17.675 4.724 -7.625 1.00 43.69 91 SER A CA 1
ATOM 722 C C . SER A 1 91 ? -16.696 4.489 -8.784 1.00 43.69 91 SER A C 1
ATOM 724 O O . SER A 1 91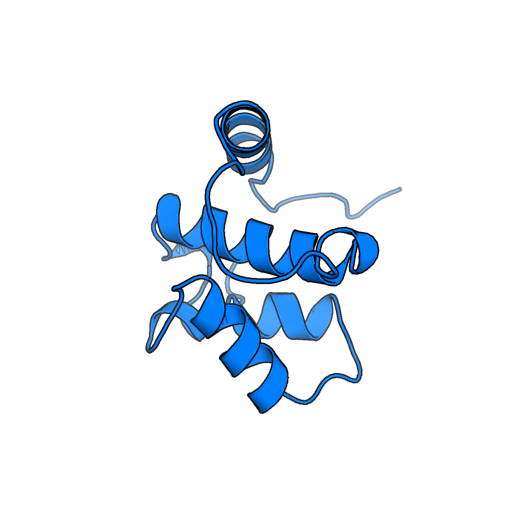 ? -16.285 5.406 -9.477 1.00 43.69 91 SER A O 1
ATOM 726 N N . GLN A 1 92 ? -16.527 3.212 -9.132 1.00 43.47 92 GLN A N 1
ATOM 727 C CA . GLN A 1 92 ? -16.857 2.744 -10.488 1.00 43.47 92 GLN A CA 1
ATOM 728 C C . GLN A 1 92 ? -17.693 1.458 -10.337 1.00 43.47 92 GLN A C 1
ATOM 730 O O . GLN A 1 92 ? -17.256 0.340 -10.592 1.00 43.47 92 GLN A O 1
ATOM 735 N N . SER A 1 93 ? -18.901 1.633 -9.798 1.00 42.19 93 SER A N 1
ATOM 736 C CA . SER A 1 93 ? -20.041 0.761 -10.077 1.00 42.19 93 SER A CA 1
ATOM 737 C C . SER A 1 93 ? -20.896 1.526 -11.087 1.00 42.19 93 SER A C 1
ATOM 739 O O . SER A 1 93 ? -21.386 2.599 -10.731 1.00 42.19 93 SER A O 1
ATOM 741 N N . ARG A 1 94 ? -21.130 0.925 -12.266 1.00 37.69 94 ARG A N 1
ATOM 742 C CA . ARG A 1 94 ? -21.732 1.469 -13.512 1.00 37.69 94 ARG A CA 1
ATOM 743 C C . ARG A 1 94 ? -20.689 2.212 -14.360 1.00 37.69 94 ARG A C 1
ATOM 745 O O . ARG A 1 94 ? -20.095 3.152 -13.859 1.00 37.69 94 ARG A O 1
ATOM 752 N N . LEU A 1 95 ? -20.418 1.849 -15.612 1.00 37.06 95 LEU A N 1
ATOM 753 C CA . LEU A 1 95 ? -21.239 1.224 -16.664 1.00 37.06 95 LEU A CA 1
ATOM 754 C C . LEU A 1 95 ? -20.468 0.131 -17.414 1.00 37.06 95 LEU A C 1
ATOM 756 O O . LEU A 1 95 ? -19.229 0.257 -17.513 1.00 37.06 95 LEU A O 1
#

pLDDT: mean 72.01, std 19.41, range [31.8, 93.75]